Protein AF-A0A8B3CNA7-F1 (afdb_monomer_lite)

Sequence (178 aa):
MKNYLNGLSERTSNQTKLLEYLNKNSSEKVENRIHTIIDECIPTFLYFDQYTRLPGNVSLNDFNQRKDQNALNSNDKIFTSLLNLAGTTIEAISGAKTFEEFNSSLKALSNQISDQIFKYWTQNKHLDVELKFDSAKPEDLPPFNSGYIFRTRINNRRHRADTSFDERSSGFVWFFSF

Radius of gyration: 30.89 Å; chains: 1; bounding box: 69×54×78 Å

Organism: NCBI:txid2202203

pLDDT: mean 78.94, std 9.8, range [51.88, 94.0]

Structure (mmCIF, N/CA/C/O backbone):
data_AF-A0A8B3CNA7-F1
#
_entry.id   AF-A0A8B3CNA7-F1
#
loop_
_atom_site.group_PDB
_atom_site.id
_atom_site.type_symbol
_atom_site.label_atom_id
_atom_site.label_alt_id
_atom_site.label_comp_id
_atom_site.label_asym_id
_atom_site.label_entity_id
_atom_site.label_seq_id
_atom_site.pdbx_PDB_ins_code
_atom_site.Cartn_x
_atom_site.Cartn_y
_atom_site.Cartn_z
_atom_site.occupancy
_atom_site.B_iso_or_equiv
_atom_site.auth_seq_id
_atom_site.auth_comp_id
_atom_site.auth_asym_id
_atom_site.auth_atom_id
_atom_site.pdbx_PDB_model_num
ATOM 1 N N . MET A 1 1 ? 32.024 -30.234 -48.906 1.00 55.69 1 MET A N 1
ATOM 2 C CA . MET A 1 1 ? 33.210 -29.740 -49.651 1.00 55.69 1 MET A CA 1
ATOM 3 C C . MET A 1 1 ? 34.526 -29.989 -48.906 1.00 55.69 1 MET A C 1
ATOM 5 O O . MET A 1 1 ? 35.385 -30.664 -49.453 1.00 55.69 1 MET A O 1
ATOM 9 N N . LYS A 1 2 ? 34.671 -29.550 -47.644 1.00 59.28 2 LYS A N 1
ATOM 10 C CA . LYS A 1 2 ? 35.863 -29.801 -46.802 1.00 59.28 2 LYS A CA 1
ATOM 11 C C . LYS A 1 2 ? 36.198 -31.297 -46.623 1.00 59.28 2 LYS A C 1
ATOM 13 O O . LYS A 1 2 ? 37.331 -31.703 -46.850 1.00 59.28 2 LYS A O 1
ATOM 18 N N . ASN A 1 3 ? 35.188 -32.129 -46.351 1.00 61.66 3 ASN A N 1
ATOM 19 C CA . ASN A 1 3 ? 35.351 -33.588 -46.214 1.00 61.66 3 ASN A CA 1
ATOM 20 C C . ASN A 1 3 ? 35.762 -34.284 -47.526 1.00 61.66 3 ASN A C 1
ATOM 22 O O . ASN A 1 3 ? 36.490 -35.265 -47.496 1.00 61.66 3 ASN A O 1
ATOM 26 N N . TYR A 1 4 ? 35.348 -33.739 -48.674 1.00 67.00 4 TYR A N 1
ATOM 27 C CA . TYR A 1 4 ? 35.707 -34.261 -49.996 1.00 67.00 4 TYR A CA 1
ATOM 28 C C . TYR A 1 4 ? 37.174 -33.954 -50.347 1.00 67.00 4 TYR A C 1
ATOM 30 O O . TYR A 1 4 ? 37.888 -34.821 -50.832 1.00 67.00 4 TYR A O 1
ATOM 38 N N . LEU A 1 5 ? 37.658 -32.749 -50.021 1.00 64.00 5 LEU A N 1
ATOM 39 C CA . LEU A 1 5 ? 39.062 -32.356 -50.220 1.00 64.00 5 LEU A CA 1
ATOM 40 C C . LEU A 1 5 ? 40.032 -33.088 -49.272 1.00 64.00 5 LEU A C 1
ATOM 42 O O . LEU A 1 5 ? 41.187 -33.327 -49.627 1.00 64.00 5 LEU A O 1
ATOM 46 N N . ASN A 1 6 ? 39.572 -33.469 -48.078 1.00 68.44 6 ASN A N 1
ATOM 47 C CA . ASN A 1 6 ? 40.366 -34.257 -47.134 1.00 68.44 6 ASN A CA 1
ATOM 48 C C . ASN A 1 6 ? 40.525 -35.726 -47.563 1.00 68.44 6 ASN A C 1
ATOM 50 O O . ASN A 1 6 ? 41.540 -36.322 -47.220 1.00 68.44 6 ASN A O 1
ATOM 54 N N . GLY A 1 7 ? 39.592 -36.281 -48.343 1.00 71.56 7 GLY A N 1
ATOM 55 C CA . GLY A 1 7 ? 39.612 -37.679 -48.795 1.00 71.56 7 GLY A CA 1
ATOM 56 C C . GLY A 1 7 ? 40.428 -37.972 -50.062 1.00 71.56 7 GLY A C 1
ATOM 57 O O . GLY A 1 7 ? 40.459 -39.118 -50.494 1.00 71.56 7 GLY A O 1
ATOM 58 N N . LEU A 1 8 ? 41.068 -36.971 -50.676 1.00 74.25 8 LEU A N 1
ATOM 59 C CA . LEU A 1 8 ? 41.903 -37.159 -51.870 1.00 74.25 8 LEU A CA 1
ATOM 60 C C . LEU A 1 8 ? 43.333 -37.579 -51.495 1.00 74.25 8 LEU A C 1
ATOM 62 O O . LEU A 1 8 ? 43.960 -36.939 -50.647 1.00 74.25 8 LEU A O 1
ATOM 66 N N . SER A 1 9 ? 43.845 -38.622 -52.159 1.00 64.06 9 SER A N 1
ATOM 67 C CA . SER A 1 9 ? 45.177 -39.214 -51.939 1.00 64.06 9 SER A CA 1
ATOM 68 C C . SER A 1 9 ? 46.323 -38.274 -52.327 1.00 64.06 9 SER A C 1
ATOM 70 O O . SER A 1 9 ? 47.343 -38.235 -51.648 1.00 64.06 9 SER A O 1
ATOM 72 N N . GLU A 1 10 ? 46.134 -37.473 -53.378 1.00 65.81 10 GLU A N 1
ATOM 73 C CA . GLU A 1 10 ? 47.052 -36.411 -53.797 1.00 65.81 10 GLU A CA 1
ATOM 74 C C . GLU A 1 10 ? 46.268 -35.122 -54.054 1.00 65.81 10 GLU A C 1
ATOM 76 O O . GLU A 1 10 ? 45.179 -35.137 -54.634 1.00 65.81 10 GLU A O 1
ATOM 81 N N . ARG A 1 11 ? 46.809 -33.991 -53.588 1.00 73.94 11 ARG A N 1
ATOM 82 C CA . ARG A 1 11 ? 46.167 -32.674 -53.684 1.00 73.94 11 ARG A CA 1
ATOM 83 C C . ARG A 1 11 ? 46.996 -31.764 -54.575 1.00 73.94 11 ARG A C 1
ATOM 85 O O . ARG A 1 11 ? 48.195 -31.602 -54.370 1.00 73.94 11 ARG A O 1
ATOM 92 N N . THR A 1 12 ? 46.343 -31.126 -55.538 1.00 81.81 12 THR A N 1
ATOM 93 C CA . THR A 1 12 ? 46.981 -30.086 -56.354 1.00 81.81 12 THR A CA 1
ATOM 94 C C . THR A 1 12 ? 47.254 -28.830 -55.520 1.00 81.81 12 THR A C 1
ATOM 96 O O . THR A 1 12 ? 46.554 -28.554 -54.544 1.00 81.81 12 THR A O 1
ATOM 99 N N . SER A 1 13 ? 48.222 -28.007 -55.940 1.00 77.62 13 SER A N 1
ATOM 100 C CA . SER A 1 13 ? 48.569 -26.748 -55.251 1.00 77.62 13 SER A CA 1
ATOM 101 C C . SER A 1 13 ? 47.350 -25.840 -55.005 1.00 77.62 13 SER A C 1
ATOM 103 O O . SER A 1 13 ? 47.207 -25.260 -53.929 1.00 77.62 13 SER A O 1
ATOM 105 N N . ASN A 1 14 ? 46.418 -25.770 -55.961 1.00 78.44 14 ASN A N 1
ATOM 106 C CA . ASN A 1 14 ? 45.198 -24.968 -55.832 1.00 78.44 14 ASN A CA 1
ATOM 107 C C . ASN A 1 14 ? 44.192 -25.567 -54.834 1.00 78.44 14 ASN A C 1
ATOM 109 O O . ASN A 1 14 ? 43.530 -24.821 -54.116 1.00 78.44 14 ASN A O 1
ATOM 113 N N . GLN A 1 15 ? 44.098 -26.898 -54.744 1.00 76.88 15 GLN A N 1
ATOM 114 C CA . GLN A 1 15 ? 43.247 -27.577 -53.759 1.00 76.88 15 GLN A CA 1
ATOM 115 C C . GLN A 1 15 ? 43.800 -27.431 -52.337 1.00 76.88 15 GLN A C 1
ATOM 117 O O . GLN A 1 15 ? 43.015 -27.246 -51.409 1.00 76.88 15 GLN A O 1
ATOM 122 N N . THR A 1 16 ? 45.125 -27.435 -52.164 1.00 76.56 16 THR A N 1
ATOM 123 C CA . THR A 1 16 ? 45.768 -27.151 -50.871 1.00 76.56 16 THR A CA 1
ATOM 124 C C . THR A 1 16 ? 45.504 -25.712 -50.429 1.00 76.56 16 THR A C 1
ATOM 126 O O . THR A 1 16 ? 45.039 -25.505 -49.312 1.00 76.56 16 THR A O 1
ATOM 129 N N . LYS A 1 17 ? 45.667 -24.726 -51.326 1.00 80.19 17 LYS A N 1
ATOM 130 C CA . LYS A 1 17 ? 45.342 -23.312 -51.043 1.00 80.19 17 LYS A CA 1
ATOM 131 C C . LYS A 1 17 ? 43.870 -23.107 -50.681 1.00 80.19 17 LYS A C 1
ATOM 133 O O . LYS A 1 17 ? 43.553 -22.354 -49.762 1.00 80.19 17 LYS A O 1
ATOM 138 N N . LEU A 1 18 ? 42.958 -23.781 -51.383 1.00 75.00 18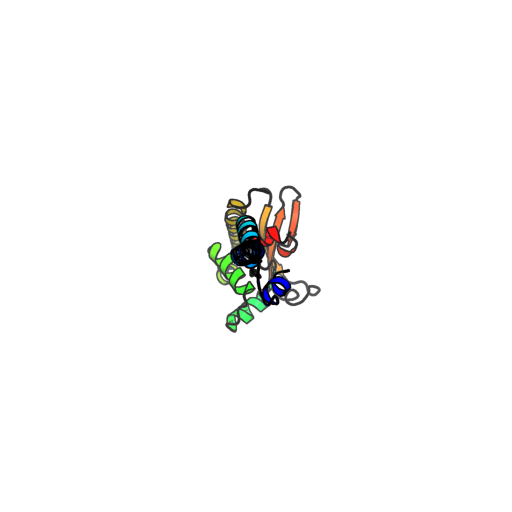 LEU A N 1
ATOM 139 C CA . LEU A 1 18 ? 41.528 -23.713 -51.086 1.00 75.00 18 LEU A CA 1
ATOM 140 C C . LEU A 1 18 ? 41.199 -24.367 -49.736 1.00 75.00 18 LEU A C 1
ATOM 142 O O . LEU A 1 18 ? 40.412 -23.818 -48.969 1.00 75.00 18 LEU A O 1
ATOM 146 N N . LEU A 1 19 ? 41.810 -25.510 -49.416 1.00 75.62 19 LEU A N 1
ATOM 147 C CA . LEU A 1 19 ? 41.631 -26.176 -48.127 1.00 75.62 19 LEU A CA 1
ATOM 148 C C . LEU A 1 19 ? 42.189 -25.331 -46.973 1.00 75.62 19 LEU A C 1
ATOM 150 O O . LEU A 1 19 ? 41.524 -25.201 -45.949 1.00 75.62 19 LEU A O 1
ATOM 154 N N . GLU A 1 20 ? 43.352 -24.704 -47.145 1.00 76.44 20 GLU A N 1
ATOM 155 C CA . GLU A 1 20 ? 43.910 -23.733 -46.196 1.00 76.44 20 GLU A CA 1
ATOM 156 C C . GLU A 1 20 ? 42.977 -22.536 -45.998 1.00 76.44 20 GLU A C 1
ATOM 158 O O . GLU A 1 20 ? 42.713 -22.144 -44.863 1.00 76.44 20 GLU A O 1
ATOM 163 N N . TYR A 1 21 ? 42.407 -21.994 -47.076 1.00 71.56 21 TYR A N 1
ATOM 164 C CA . TYR A 1 21 ? 41.438 -20.902 -46.997 1.00 71.56 21 TYR A CA 1
ATOM 165 C C . TYR A 1 21 ? 40.153 -21.313 -46.258 1.00 71.56 21 TYR A C 1
ATOM 167 O O . TYR A 1 21 ? 39.658 -20.562 -45.419 1.00 71.56 21 TYR A O 1
ATOM 175 N N . LEU A 1 22 ? 39.630 -22.514 -46.519 1.00 69.94 22 LEU A N 1
ATOM 176 C CA . LEU A 1 22 ? 38.440 -23.056 -45.851 1.00 69.94 22 LEU A CA 1
ATOM 177 C C . LEU A 1 22 ? 38.708 -23.467 -44.394 1.00 69.94 22 LEU A C 1
ATOM 179 O O . LEU A 1 22 ? 37.803 -23.407 -43.566 1.00 69.94 22 LEU A O 1
ATOM 183 N N . ASN A 1 23 ? 39.935 -23.872 -44.059 1.00 70.88 23 ASN A N 1
ATOM 184 C CA . ASN A 1 23 ? 40.375 -24.108 -42.681 1.00 70.88 23 ASN A CA 1
ATOM 185 C C . ASN A 1 23 ? 40.549 -22.797 -41.917 1.00 70.88 23 ASN A C 1
ATOM 187 O O . ASN A 1 23 ? 40.155 -22.702 -40.763 1.00 70.88 23 ASN A O 1
ATOM 191 N N . LYS A 1 24 ? 41.084 -21.766 -42.573 1.00 69.88 24 LYS A N 1
ATOM 192 C CA . LYS A 1 24 ? 41.246 -20.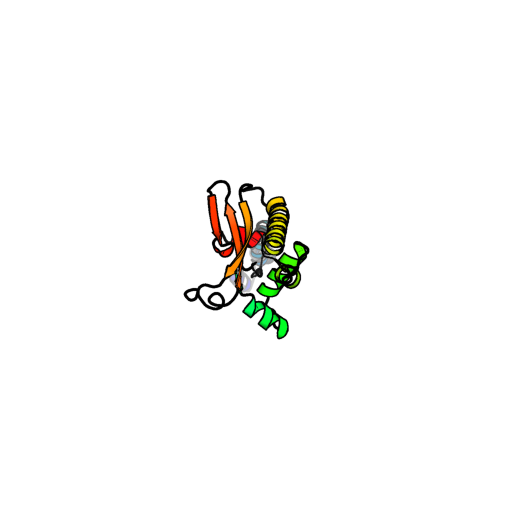432 -41.993 1.00 69.88 24 LYS A CA 1
ATOM 193 C C . LYS A 1 24 ? 39.908 -19.718 -41.785 1.00 69.88 24 LYS A C 1
ATOM 195 O O . LYS A 1 24 ? 39.841 -18.810 -40.959 1.00 69.88 24 LYS A O 1
ATOM 200 N N . ASN A 1 25 ? 38.865 -20.090 -42.528 1.00 62.97 25 ASN A N 1
ATOM 201 C CA . ASN A 1 25 ? 37.548 -19.443 -42.518 1.00 62.97 25 ASN A CA 1
ATOM 202 C C . ASN A 1 25 ? 36.392 -20.405 -42.192 1.00 62.97 25 ASN A C 1
ATOM 204 O O . ASN A 1 25 ? 35.271 -20.190 -42.647 1.00 62.97 25 ASN A O 1
ATOM 208 N N . SER A 1 26 ? 36.650 -21.475 -41.435 1.00 62.62 26 SER A N 1
ATOM 209 C CA . SER A 1 26 ? 35.614 -22.433 -41.034 1.00 62.62 26 SER A CA 1
ATOM 210 C C . SER A 1 26 ? 34.480 -21.786 -40.227 1.00 62.62 26 SER A C 1
ATOM 212 O O . SER A 1 26 ? 34.683 -20.750 -39.594 1.00 62.62 26 SER A O 1
ATOM 214 N N . SER A 1 27 ? 33.303 -22.431 -40.252 1.00 58.41 27 SER A N 1
ATOM 215 C CA . SER A 1 27 ? 32.018 -22.014 -39.651 1.00 58.41 27 SER A CA 1
ATOM 216 C C . SER A 1 27 ? 32.089 -21.343 -38.278 1.00 58.41 27 SER A C 1
ATOM 218 O O . SER A 1 27 ? 31.291 -20.443 -38.037 1.00 58.41 27 SER A O 1
ATOM 220 N N . GLU A 1 28 ? 33.063 -21.689 -37.430 1.00 57.66 28 GLU A N 1
ATOM 221 C CA . GLU A 1 28 ? 33.317 -20.994 -36.158 1.00 57.66 28 GLU A CA 1
ATOM 222 C C . GLU A 1 28 ? 33.421 -19.473 -36.323 1.00 57.66 28 GLU A C 1
ATOM 224 O O . GLU A 1 28 ? 32.952 -18.729 -35.472 1.00 57.66 28 GLU A O 1
ATOM 229 N N . LYS A 1 29 ? 33.980 -18.966 -37.433 1.00 63.94 29 LYS A N 1
ATOM 230 C CA . LYS A 1 29 ? 34.042 -17.516 -37.674 1.00 63.94 29 LYS A CA 1
ATOM 231 C C . LYS A 1 29 ? 32.695 -16.899 -38.020 1.00 63.94 29 LYS A C 1
ATOM 233 O O . LYS A 1 29 ? 32.496 -15.730 -37.713 1.00 63.94 29 LYS A O 1
ATOM 238 N N . VAL A 1 30 ? 31.806 -17.634 -38.684 1.00 66.00 30 VAL A N 1
ATOM 239 C CA . VAL A 1 30 ? 30.487 -17.114 -39.071 1.00 66.00 30 VAL A CA 1
ATOM 240 C C . VAL A 1 30 ? 29.580 -17.078 -37.851 1.00 66.00 30 VAL A C 1
ATOM 242 O O . VAL A 1 30 ? 29.003 -16.034 -37.574 1.00 66.00 30 VAL A O 1
ATOM 245 N N . GLU A 1 31 ? 29.528 -18.168 -37.086 1.00 66.62 31 GLU A N 1
ATOM 246 C CA . GLU A 1 31 ? 28.765 -18.232 -35.836 1.00 66.62 31 GLU A CA 1
ATOM 247 C C . GLU A 1 31 ? 29.266 -17.190 -34.832 1.00 66.62 31 GLU A C 1
ATOM 249 O O . GLU A 1 31 ? 28.471 -16.393 -34.341 1.00 66.62 31 GLU A O 1
ATOM 254 N N . ASN A 1 32 ? 30.585 -17.077 -34.631 1.00 70.50 32 ASN A N 1
ATOM 255 C CA . ASN A 1 32 ? 31.146 -16.049 -33.752 1.00 70.50 32 ASN A CA 1
ATOM 256 C C . ASN A 1 32 ? 30.853 -14.630 -34.248 1.00 70.50 32 ASN A C 1
ATOM 258 O O . ASN A 1 32 ? 30.579 -13.746 -33.443 1.00 70.50 32 ASN A O 1
ATOM 262 N N . ARG A 1 33 ? 30.872 -14.390 -35.567 1.00 72.31 33 ARG A N 1
ATOM 263 C CA . ARG A 1 33 ? 30.561 -13.066 -36.119 1.00 72.31 33 ARG A CA 1
ATOM 264 C C . ARG A 1 33 ? 29.086 -12.712 -35.956 1.00 72.31 33 ARG A C 1
ATOM 266 O O . ARG A 1 33 ? 28.784 -11.552 -35.697 1.00 72.31 33 ARG A O 1
ATOM 273 N N . ILE A 1 34 ? 28.194 -13.692 -36.092 1.00 77.62 34 ILE A N 1
ATOM 274 C CA . ILE A 1 34 ? 26.765 -13.530 -35.814 1.00 77.62 34 ILE A CA 1
ATOM 275 C C . ILE A 1 34 ? 26.565 -13.227 -34.326 1.00 77.62 34 ILE A C 1
ATOM 277 O O . ILE A 1 34 ? 25.875 -12.263 -34.013 1.00 77.62 34 ILE A O 1
ATOM 281 N N . HIS A 1 35 ? 27.227 -13.963 -33.427 1.00 78.12 35 HIS A N 1
ATOM 282 C CA . HIS A 1 35 ? 27.194 -13.689 -31.989 1.00 78.12 35 HIS A CA 1
ATOM 283 C C . HIS A 1 35 ? 27.662 -12.271 -31.651 1.00 78.12 35 HIS A C 1
ATOM 285 O O . HIS A 1 35 ? 26.951 -11.575 -30.945 1.00 78.12 35 HIS A O 1
ATOM 291 N N . THR A 1 36 ? 28.780 -11.791 -32.207 1.00 79.38 36 THR A N 1
ATOM 292 C CA . THR A 1 36 ? 29.258 -10.418 -31.948 1.00 79.38 36 THR A CA 1
ATOM 293 C C . THR A 1 36 ? 28.262 -9.352 -32.409 1.00 79.38 36 THR A C 1
ATOM 295 O O . THR A 1 36 ? 28.024 -8.386 -31.694 1.00 79.38 36 THR A O 1
ATOM 298 N N . ILE A 1 37 ? 27.661 -9.523 -33.592 1.00 82.06 37 ILE A N 1
ATOM 299 C CA . ILE A 1 37 ? 26.682 -8.562 -34.122 1.00 82.06 37 ILE A CA 1
ATOM 300 C C . ILE A 1 37 ? 25.405 -8.571 -33.275 1.00 82.06 37 ILE A C 1
ATOM 302 O O . ILE A 1 37 ? 24.837 -7.515 -33.009 1.00 82.06 37 ILE A O 1
ATOM 306 N N . ILE A 1 38 ? 24.946 -9.755 -32.862 1.00 82.69 38 ILE A N 1
ATOM 307 C CA . ILE A 1 38 ? 23.749 -9.896 -32.035 1.00 82.69 38 ILE A CA 1
ATOM 308 C C . ILE A 1 38 ? 24.001 -9.347 -30.628 1.00 82.69 38 ILE A C 1
ATOM 310 O O . ILE A 1 38 ? 23.167 -8.586 -30.155 1.00 82.69 38 ILE A O 1
ATOM 314 N N . ASP A 1 39 ? 25.136 -9.646 -29.993 1.00 82.31 39 ASP A N 1
ATOM 315 C CA . ASP A 1 39 ? 25.477 -9.159 -28.647 1.00 82.31 39 ASP A CA 1
ATOM 316 C C . ASP A 1 39 ? 25.501 -7.626 -28.574 1.00 82.31 39 ASP A C 1
ATOM 318 O O . ASP A 1 39 ? 24.985 -7.053 -27.618 1.00 82.31 39 ASP A O 1
ATOM 322 N N . GLU A 1 40 ? 26.019 -6.945 -29.602 1.00 81.38 40 GLU A N 1
ATOM 323 C CA . GLU A 1 40 ? 25.977 -5.475 -29.686 1.00 81.38 40 GLU A CA 1
ATOM 324 C C . GLU A 1 40 ? 24.555 -4.920 -29.886 1.00 81.38 40 GLU A C 1
ATOM 326 O O . GLU A 1 40 ? 24.288 -3.758 -29.574 1.00 81.38 40 GLU A O 1
ATOM 331 N N . CYS A 1 41 ? 23.637 -5.736 -30.408 1.00 82.56 41 CYS A N 1
ATOM 332 C CA . CYS A 1 41 ? 22.260 -5.352 -30.713 1.00 82.56 41 CYS A CA 1
ATOM 333 C C . CYS A 1 41 ? 21.242 -5.830 -29.667 1.00 82.56 41 CYS A C 1
ATOM 335 O O . CYS A 1 41 ? 20.067 -5.465 -29.765 1.00 82.56 41 CYS A O 1
ATOM 337 N N . ILE A 1 42 ? 21.648 -6.646 -28.687 1.00 84.00 42 ILE A N 1
ATOM 338 C CA . ILE A 1 42 ? 20.754 -7.105 -27.625 1.00 84.00 42 ILE A CA 1
ATOM 339 C C . ILE A 1 42 ? 20.536 -5.942 -26.649 1.00 84.00 42 ILE A C 1
ATOM 341 O O . ILE A 1 42 ? 21.484 -5.472 -26.017 1.00 84.00 42 ILE A O 1
ATOM 345 N N . PRO A 1 43 ? 19.291 -5.468 -26.477 1.00 82.31 43 PRO A N 1
ATOM 346 C CA . PRO A 1 43 ? 19.006 -4.466 -25.469 1.00 82.31 43 PRO A CA 1
ATOM 347 C C . PRO A 1 43 ? 19.176 -5.075 -24.077 1.00 82.31 43 PRO A C 1
ATOM 349 O O . PRO A 1 43 ? 18.710 -6.182 -23.807 1.00 82.31 43 PRO A O 1
ATOM 352 N N . THR A 1 44 ? 19.776 -4.321 -23.162 1.00 78.62 44 THR A N 1
ATOM 353 C CA . THR A 1 44 ? 19.796 -4.693 -21.749 1.00 78.62 44 THR A CA 1
ATOM 354 C C . THR A 1 44 ? 18.377 -4.630 -21.197 1.00 78.62 44 THR A C 1
ATOM 356 O O . THR A 1 44 ? 17.767 -3.562 -21.133 1.00 78.62 44 THR A O 1
ATOM 359 N N . PHE A 1 45 ? 17.842 -5.773 -20.785 1.00 73.00 45 PHE A N 1
ATOM 360 C CA . PHE A 1 45 ? 16.568 -5.853 -20.081 1.00 73.00 45 PHE A CA 1
ATOM 361 C C . PHE A 1 45 ? 16.811 -5.840 -18.575 1.00 73.00 45 PHE A C 1
ATOM 363 O O . PHE A 1 45 ? 17.656 -6.562 -18.050 1.00 73.00 45 PHE A O 1
ATOM 370 N N . LEU A 1 46 ? 16.036 -5.020 -17.872 1.00 58.97 46 LEU A N 1
ATOM 371 C CA . LEU A 1 46 ? 15.959 -5.074 -16.422 1.00 58.97 46 LEU A CA 1
ATOM 372 C C . LEU A 1 46 ? 14.921 -6.145 -16.075 1.00 58.97 46 LEU A C 1
ATOM 374 O O . LEU A 1 46 ? 13.729 -5.957 -16.322 1.00 58.97 46 LEU A O 1
ATOM 378 N N . TYR A 1 47 ? 15.384 -7.301 -15.593 1.00 62.44 47 TYR A N 1
ATOM 379 C CA . TYR A 1 47 ? 14.495 -8.339 -15.085 1.00 62.44 47 TYR A CA 1
ATOM 380 C C . TYR A 1 47 ? 14.099 -7.989 -13.664 1.00 62.44 47 TYR A C 1
ATOM 382 O O . TYR A 1 47 ? 14.931 -7.779 -12.784 1.00 62.44 47 TYR A O 1
ATOM 390 N N . PHE A 1 48 ? 12.800 -7.958 -13.475 1.00 52.44 48 PHE A N 1
ATOM 391 C CA . PHE A 1 48 ? 12.163 -7.709 -12.217 1.00 52.44 48 PHE A CA 1
ATOM 392 C C . PHE A 1 48 ? 11.402 -9.011 -11.884 1.00 52.44 48 PHE A C 1
ATOM 394 O O . PHE A 1 48 ? 10.475 -9.368 -12.612 1.00 52.44 48 PHE A O 1
ATOM 401 N N . ASP A 1 49 ? 11.826 -9.746 -10.844 1.00 57.97 49 ASP A N 1
ATOM 402 C CA . ASP A 1 49 ? 11.155 -10.975 -10.369 1.00 57.97 49 ASP A CA 1
ATOM 403 C C . ASP A 1 49 ? 9.728 -10.674 -9.860 1.00 57.97 49 ASP A C 1
ATOM 405 O O . ASP A 1 49 ? 9.255 -9.551 -10.002 1.00 57.97 49 ASP A O 1
ATOM 409 N N . GLN A 1 50 ? 8.994 -11.626 -9.276 1.00 51.88 50 GLN A N 1
ATOM 410 C CA . GLN A 1 50 ? 7.751 -11.325 -8.558 1.00 51.88 50 GLN A CA 1
ATOM 411 C C . GLN A 1 50 ? 8.029 -10.321 -7.428 1.00 51.88 50 GLN A C 1
ATOM 413 O O . GLN A 1 50 ? 8.269 -10.697 -6.282 1.00 51.88 50 GLN A O 1
ATOM 418 N N . TYR A 1 51 ? 7.976 -9.024 -7.755 1.00 54.78 51 TYR A N 1
ATOM 419 C CA . TYR A 1 51 ? 7.952 -7.949 -6.780 1.00 54.78 51 TYR A CA 1
ATOM 420 C C . TYR A 1 51 ? 6.828 -8.301 -5.849 1.00 54.78 51 TYR A C 1
ATOM 422 O O . TYR A 1 51 ? 5.687 -8.521 -6.273 1.00 54.78 51 TYR A O 1
ATOM 430 N N . THR A 1 52 ? 7.184 -8.413 -4.580 1.00 57.09 52 THR A N 1
ATOM 431 C CA . THR A 1 52 ? 6.175 -8.453 -3.549 1.00 57.09 52 THR A CA 1
ATOM 432 C C . THR A 1 52 ? 5.387 -7.159 -3.753 1.00 57.09 52 THR A C 1
ATOM 434 O O . THR A 1 52 ? 5.951 -6.065 -3.760 1.00 57.09 52 THR A O 1
ATOM 437 N N . ARG A 1 53 ? 4.120 -7.290 -4.142 1.00 69.00 53 ARG A N 1
ATOM 438 C CA . ARG A 1 53 ? 3.292 -6.135 -4.478 1.00 69.00 53 ARG A CA 1
ATOM 439 C C . ARG A 1 53 ? 2.759 -5.571 -3.182 1.00 69.00 53 ARG A C 1
ATOM 441 O O . ARG A 1 53 ? 2.418 -6.344 -2.287 1.00 69.00 53 ARG A O 1
ATOM 448 N N . LEU A 1 54 ? 2.653 -4.249 -3.093 1.00 74.88 54 LEU A N 1
ATOM 449 C CA . LEU A 1 54 ? 1.895 -3.648 -2.005 1.00 74.88 54 LEU A CA 1
ATOM 450 C C . LEU A 1 54 ? 0.458 -4.198 -2.072 1.00 74.88 54 LEU A C 1
ATOM 452 O O . LEU A 1 54 ? -0.207 -3.965 -3.084 1.00 74.88 54 LEU A O 1
ATOM 456 N N . PRO A 1 55 ? -0.016 -4.944 -1.056 1.00 77.62 55 PRO A N 1
ATOM 457 C CA . PRO A 1 55 ? -1.374 -5.464 -1.077 1.00 77.62 55 PRO A CA 1
ATOM 458 C C . PRO A 1 55 ? -2.368 -4.304 -0.999 1.00 77.62 55 PRO A C 1
ATOM 460 O O . PRO A 1 55 ? -2.296 -3.484 -0.083 1.00 77.62 55 PRO A O 1
ATOM 463 N N . GLY A 1 56 ? -3.328 -4.244 -1.922 1.00 83.50 56 GLY A N 1
ATOM 464 C CA . GLY A 1 56 ? -4.398 -3.251 -1.862 1.00 83.50 56 GLY A CA 1
ATOM 465 C C . GLY A 1 56 ? -5.354 -3.459 -0.687 1.00 83.50 56 GLY A C 1
ATOM 466 O O . GLY A 1 56 ? -6.022 -2.513 -0.273 1.00 83.50 56 GLY A O 1
ATOM 467 N N . ASN A 1 57 ? -5.410 -4.665 -0.113 1.00 89.81 57 ASN A N 1
ATOM 468 C CA . ASN A 1 57 ? -6.198 -4.967 1.081 1.00 89.81 57 ASN A CA 1
ATOM 469 C C . ASN A 1 57 ? -5.414 -5.860 2.054 1.00 89.81 57 ASN A C 1
ATOM 471 O O . ASN A 1 57 ? -4.822 -6.861 1.649 1.00 89.81 57 ASN A O 1
ATOM 475 N N . VAL A 1 58 ? -5.468 -5.541 3.348 1.00 89.56 58 VAL A N 1
ATOM 476 C CA . VAL A 1 58 ? -4.849 -6.321 4.428 1.00 89.56 58 VAL A CA 1
ATOM 477 C C . VAL A 1 58 ? -5.881 -6.561 5.527 1.00 89.56 58 VAL A C 1
ATOM 479 O O . VAL A 1 58 ? -6.414 -5.616 6.106 1.00 89.56 58 VAL A O 1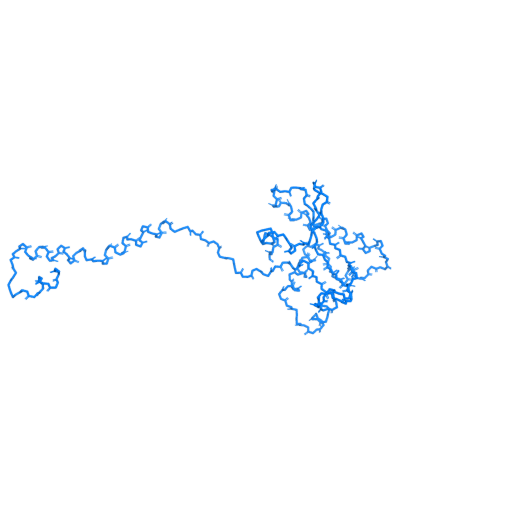
ATOM 482 N N . SER A 1 59 ? -6.170 -7.831 5.824 1.00 90.38 59 SER A N 1
ATOM 483 C CA . SER A 1 59 ? -6.960 -8.201 7.005 1.00 90.38 59 SER A CA 1
ATOM 484 C C . SER A 1 59 ? -6.087 -8.062 8.249 1.00 90.38 59 SER A C 1
ATOM 486 O O . SER A 1 59 ? -5.031 -8.692 8.343 1.00 90.38 59 SER A O 1
ATOM 488 N N . LEU A 1 60 ? -6.508 -7.226 9.200 1.00 87.38 60 LEU A N 1
ATOM 489 C CA . LEU A 1 60 ? -5.713 -6.981 10.402 1.00 87.38 60 LEU A CA 1
ATOM 490 C C . LEU A 1 60 ? -5.712 -8.145 11.379 1.00 87.38 60 LEU A C 1
ATOM 492 O O . LEU A 1 60 ? -4.704 -8.368 12.040 1.00 87.38 60 LEU A O 1
ATOM 496 N N . ASN A 1 61 ? -6.810 -8.891 11.465 1.00 87.06 61 ASN A N 1
ATOM 497 C CA . ASN A 1 61 ? -6.875 -10.066 12.331 1.00 87.06 61 ASN A CA 1
ATOM 498 C C . ASN A 1 61 ? -5.832 -11.097 11.896 1.00 87.06 61 ASN A C 1
ATOM 500 O O . ASN A 1 61 ? -5.027 -11.558 12.698 1.00 87.06 61 ASN A O 1
ATOM 504 N N . ASP A 1 62 ? -5.806 -11.370 10.598 1.00 89.06 62 ASP A N 1
ATOM 505 C CA . ASP A 1 62 ? -4.848 -12.248 9.943 1.00 89.06 62 ASP A CA 1
ATOM 506 C C . ASP A 1 62 ? -3.408 -11.755 10.076 1.00 89.06 62 ASP A C 1
ATOM 508 O O . ASP A 1 62 ? -2.502 -12.536 10.369 1.00 89.06 62 ASP A O 1
ATOM 512 N N . PHE A 1 63 ? -3.189 -10.456 9.852 1.00 89.12 63 PHE A N 1
ATOM 513 C CA . PHE A 1 63 ? -1.878 -9.840 10.010 1.00 89.12 63 PHE A CA 1
ATOM 514 C C . PHE A 1 63 ? -1.376 -9.990 11.451 1.00 89.12 63 PHE A C 1
ATOM 516 O O . PHE A 1 63 ? -0.253 -10.445 11.655 1.00 89.12 63 PHE A O 1
ATOM 523 N N . ASN A 1 64 ? -2.207 -9.665 12.446 1.00 87.50 64 ASN A N 1
ATOM 524 C CA . ASN A 1 64 ? -1.856 -9.777 13.861 1.00 87.50 64 ASN A CA 1
ATOM 525 C C . ASN A 1 64 ? -1.609 -11.235 14.256 1.00 87.50 64 ASN A C 1
ATOM 527 O O . ASN A 1 64 ? -0.604 -11.529 14.891 1.00 87.50 64 ASN A O 1
ATOM 531 N N . GLN A 1 65 ? -2.441 -12.169 13.790 1.00 89.44 65 GLN A N 1
ATOM 532 C CA . GLN A 1 65 ? -2.229 -13.595 14.029 1.00 89.44 65 GLN A CA 1
ATOM 533 C C . GLN A 1 65 ? -0.882 -14.072 13.466 1.00 89.44 65 GLN A C 1
ATOM 535 O O . GLN A 1 65 ? -0.137 -14.774 14.151 1.00 89.44 65 GLN A O 1
ATOM 540 N N . ARG A 1 66 ? -0.535 -13.680 12.232 1.00 90.44 66 ARG A N 1
ATOM 541 C CA . ARG A 1 66 ? 0.767 -14.014 11.629 1.00 90.44 66 ARG A CA 1
ATOM 542 C C . ARG A 1 66 ? 1.923 -13.317 12.334 1.00 90.44 66 ARG A C 1
ATOM 544 O O . ARG A 1 66 ? 2.989 -13.915 12.473 1.00 90.44 66 ARG A O 1
ATOM 551 N N . LYS A 1 67 ? 1.721 -12.084 12.799 1.00 87.56 67 LYS A N 1
ATOM 552 C CA . LYS A 1 67 ? 2.696 -11.335 13.592 1.00 87.56 67 LYS A CA 1
ATOM 553 C C . LYS A 1 67 ? 3.001 -12.053 14.906 1.00 87.56 67 LYS A C 1
ATOM 555 O O . LYS A 1 67 ? 4.170 -12.305 15.183 1.00 87.56 67 LYS A O 1
ATOM 560 N N . ASP A 1 68 ? 1.974 -12.452 15.650 1.00 89.00 68 ASP A N 1
ATOM 561 C CA . ASP A 1 68 ? 2.106 -13.147 16.936 1.00 89.00 68 ASP A CA 1
ATOM 562 C C . ASP A 1 68 ? 2.786 -14.516 16.782 1.00 89.00 68 ASP A C 1
ATOM 564 O O . ASP A 1 68 ? 3.545 -14.954 17.646 1.00 89.00 68 ASP A O 1
ATOM 568 N N . GLN A 1 69 ? 2.568 -15.179 15.644 1.00 91.94 69 GLN A N 1
ATOM 569 C CA . GLN A 1 69 ? 3.200 -16.454 15.295 1.00 91.94 69 GLN A CA 1
ATOM 570 C C . GLN A 1 69 ? 4.607 -16.306 14.687 1.00 91.94 69 GLN A C 1
ATOM 572 O O . GLN A 1 69 ? 5.219 -17.313 14.333 1.00 91.94 69 GLN A O 1
ATOM 577 N N . ASN A 1 70 ? 5.132 -15.083 14.543 1.00 88.00 70 ASN A N 1
ATOM 578 C CA . ASN A 1 70 ? 6.378 -14.788 13.821 1.00 88.00 70 ASN A CA 1
ATOM 579 C C . ASN A 1 70 ? 6.416 -15.363 12.386 1.00 88.00 70 ASN A C 1
ATOM 581 O O . ASN A 1 70 ? 7.472 -15.725 11.869 1.00 88.00 70 ASN A O 1
ATOM 585 N N . ALA A 1 71 ? 5.259 -15.418 11.725 1.00 91.75 71 ALA A N 1
ATOM 586 C CA . ALA A 1 71 ? 5.047 -16.019 10.409 1.00 91.75 71 ALA A CA 1
ATOM 587 C C . ALA A 1 71 ? 4.609 -14.979 9.356 1.00 91.75 71 ALA A C 1
ATOM 589 O O . ALA A 1 71 ? 3.766 -15.259 8.501 1.00 91.75 71 ALA A O 1
ATOM 590 N N . LEU A 1 72 ? 5.165 -13.761 9.422 1.00 87.62 72 LEU A N 1
ATOM 591 C CA . LEU A 1 72 ? 4.867 -12.690 8.466 1.00 87.62 72 LEU A CA 1
ATOM 592 C C . LEU A 1 72 ? 5.281 -13.095 7.049 1.00 87.62 72 LEU A C 1
ATOM 594 O O . LEU A 1 72 ? 6.456 -13.381 6.780 1.00 87.62 72 LEU A O 1
ATOM 598 N N . ASN A 1 73 ? 4.314 -13.073 6.135 1.00 86.31 73 ASN A N 1
ATOM 599 C CA . ASN A 1 73 ? 4.568 -13.329 4.725 1.00 86.31 73 ASN A CA 1
ATOM 600 C C . ASN A 1 73 ? 5.204 -12.094 4.056 1.00 86.31 73 ASN A C 1
ATOM 602 O O . ASN A 1 73 ? 5.364 -11.034 4.667 1.00 86.31 73 ASN A O 1
ATOM 606 N N . SER A 1 74 ? 5.593 -12.222 2.788 1.00 83.44 74 SER A N 1
ATOM 607 C CA . SER A 1 74 ? 6.222 -11.118 2.058 1.00 83.44 74 SER A CA 1
ATOM 608 C C . SER A 1 74 ? 5.320 -9.873 1.988 1.00 83.44 74 SER A C 1
ATOM 610 O O . SER A 1 74 ? 5.797 -8.764 2.226 1.00 83.44 74 SER A O 1
ATOM 612 N N . ASN A 1 75 ? 4.014 -10.038 1.753 1.00 82.75 75 ASN A N 1
ATOM 613 C CA . ASN A 1 75 ? 3.062 -8.923 1.673 1.00 82.75 75 ASN A CA 1
ATOM 614 C C . ASN A 1 75 ? 2.921 -8.192 3.018 1.00 82.75 75 ASN A C 1
ATOM 616 O O . ASN A 1 75 ? 2.873 -6.964 3.044 1.00 82.75 75 ASN A O 1
ATOM 620 N N . ASP A 1 76 ? 2.913 -8.925 4.135 1.00 86.81 76 ASP A N 1
ATOM 621 C CA . ASP A 1 76 ? 2.854 -8.351 5.482 1.00 86.81 76 ASP A CA 1
ATOM 622 C C . ASP A 1 76 ? 4.111 -7.511 5.784 1.00 86.81 76 ASP A C 1
ATOM 624 O O . ASP A 1 76 ? 4.033 -6.447 6.407 1.00 86.81 76 ASP A O 1
ATOM 628 N N . LYS A 1 77 ? 5.282 -7.963 5.312 1.00 85.50 77 LYS A N 1
ATOM 629 C CA . LYS A 1 77 ? 6.543 -7.217 5.445 1.00 85.50 77 LYS A CA 1
ATOM 630 C C . LYS A 1 77 ? 6.501 -5.914 4.658 1.00 85.50 77 LYS A C 1
ATOM 632 O O . LYS A 1 77 ? 6.870 -4.882 5.205 1.00 85.50 77 LYS A O 1
ATOM 637 N N . ILE A 1 78 ? 6.005 -5.936 3.421 1.00 82.06 78 ILE A N 1
ATOM 638 C CA . ILE A 1 78 ? 5.843 -4.712 2.624 1.00 82.06 78 ILE A CA 1
ATOM 639 C C . ILE A 1 78 ? 4.834 -3.765 3.243 1.00 82.06 78 ILE A C 1
ATOM 641 O O . ILE A 1 78 ? 5.094 -2.567 3.318 1.00 82.06 78 ILE A O 1
ATOM 645 N N . PHE A 1 79 ? 3.711 -4.286 3.727 1.00 84.12 79 PHE A N 1
ATOM 646 C CA . PHE A 1 79 ? 2.737 -3.466 4.428 1.00 84.12 79 PHE A CA 1
ATOM 647 C C . PHE A 1 79 ? 3.368 -2.773 5.644 1.00 84.12 79 PHE A C 1
ATOM 649 O O . PHE A 1 79 ? 3.231 -1.563 5.812 1.00 84.12 79 PHE A O 1
ATOM 656 N N . THR A 1 80 ? 4.159 -3.506 6.431 1.00 85.44 80 THR A N 1
ATOM 657 C CA . THR A 1 80 ? 4.914 -2.939 7.559 1.00 85.44 80 THR A CA 1
ATOM 658 C C . THR A 1 80 ? 5.928 -1.885 7.093 1.00 85.44 80 THR A C 1
ATOM 660 O O . THR A 1 80 ? 6.021 -0.816 7.692 1.00 85.44 80 THR A O 1
ATOM 663 N N . SER A 1 81 ? 6.656 -2.137 6.002 1.00 82.06 81 SER A N 1
ATOM 664 C CA . SER A 1 81 ? 7.596 -1.177 5.407 1.00 82.06 81 SER A CA 1
ATOM 665 C C . SER A 1 81 ? 6.912 0.097 4.911 1.00 82.06 81 SER A C 1
ATOM 667 O O . SER A 1 81 ? 7.465 1.178 5.096 1.00 82.06 81 SER A O 1
ATOM 669 N N . LEU A 1 82 ? 5.712 0.001 4.327 1.00 79.19 82 LEU A N 1
ATOM 670 C CA . LEU A 1 82 ? 4.921 1.163 3.913 1.00 79.19 82 LEU A CA 1
ATOM 671 C C . LEU A 1 82 ? 4.567 2.040 5.119 1.00 79.19 82 LEU A C 1
ATOM 673 O O . LEU A 1 82 ? 4.728 3.259 5.064 1.00 79.19 82 LEU A O 1
ATOM 677 N N . LEU A 1 83 ? 4.109 1.425 6.211 1.00 79.25 83 LEU A N 1
ATOM 678 C CA . LEU A 1 83 ? 3.791 2.151 7.440 1.00 79.25 83 LEU A CA 1
ATOM 679 C C . LEU A 1 83 ? 5.047 2.804 8.037 1.00 79.25 83 LEU A C 1
ATOM 681 O O . LEU A 1 83 ? 5.014 3.987 8.377 1.00 79.25 83 LEU A O 1
ATOM 685 N N . ASN A 1 84 ? 6.176 2.090 8.049 1.00 80.81 84 ASN A N 1
ATOM 686 C CA . ASN A 1 84 ? 7.462 2.617 8.512 1.00 80.81 84 ASN A CA 1
ATOM 687 C C . ASN A 1 84 ? 7.971 3.785 7.655 1.00 80.81 84 ASN A C 1
ATOM 689 O O . ASN A 1 84 ? 8.445 4.779 8.202 1.00 80.81 84 ASN A O 1
ATOM 693 N N . LEU A 1 85 ? 7.857 3.697 6.324 1.00 72.12 85 LEU A N 1
ATOM 694 C CA . LEU A 1 85 ? 8.197 4.788 5.400 1.00 72.12 85 LEU A CA 1
ATOM 695 C C . LEU A 1 85 ? 7.393 6.050 5.722 1.00 72.12 85 LEU A C 1
ATOM 697 O O . LEU A 1 85 ? 7.875 7.176 5.593 1.00 72.12 85 LEU A O 1
ATOM 701 N N . ALA A 1 86 ? 6.160 5.851 6.163 1.00 68.62 86 ALA A N 1
ATOM 702 C CA . ALA A 1 86 ? 5.294 6.925 6.571 1.00 68.62 86 ALA A CA 1
ATOM 703 C C . ALA A 1 86 ? 5.418 7.318 8.058 1.00 68.62 86 ALA A C 1
ATOM 705 O O . ALA A 1 86 ? 4.655 8.151 8.540 1.00 68.62 86 ALA A O 1
ATOM 706 N N . GLY A 1 87 ? 6.386 6.749 8.782 1.00 71.19 87 GLY A N 1
ATOM 707 C CA . GLY A 1 87 ? 6.686 7.092 10.171 1.00 71.19 87 GLY A CA 1
ATOM 708 C C . GLY A 1 87 ? 5.649 6.614 11.188 1.00 71.19 87 GLY A C 1
ATOM 709 O O . GLY A 1 87 ? 5.535 7.214 12.254 1.00 71.19 87 GLY A O 1
ATOM 710 N N . THR A 1 88 ? 4.882 5.566 10.880 1.00 75.56 88 THR A N 1
ATOM 711 C CA . THR A 1 88 ? 3.829 5.042 11.761 1.00 75.56 88 THR A CA 1
ATOM 712 C C . THR A 1 88 ? 3.849 3.517 11.849 1.00 75.56 88 THR A C 1
ATOM 714 O O . THR A 1 88 ? 4.530 2.840 11.082 1.00 75.56 88 THR A O 1
ATOM 717 N N . THR A 1 89 ? 3.089 2.958 12.789 1.00 82.12 89 THR A N 1
ATOM 718 C CA . THR A 1 89 ? 2.868 1.514 12.919 1.00 82.12 89 THR A CA 1
ATOM 719 C C . THR A 1 89 ? 1.379 1.217 13.072 1.00 82.12 89 THR A C 1
ATOM 721 O O . THR A 1 89 ? 0.579 2.107 13.367 1.00 82.12 89 THR A O 1
ATOM 724 N N . ILE A 1 90 ? 0.987 -0.045 12.890 1.00 77.94 90 ILE A N 1
ATOM 725 C CA . ILE A 1 90 ? -0.409 -0.466 13.089 1.00 77.94 90 ILE A CA 1
ATOM 726 C C . ILE A 1 90 ? -0.833 -0.203 14.530 1.00 77.94 90 ILE A C 1
ATOM 728 O O . ILE A 1 90 ? -1.940 0.268 14.751 1.00 77.94 90 ILE A O 1
ATOM 732 N N . GLU A 1 91 ? 0.057 -0.441 15.493 1.00 78.50 91 GLU A N 1
ATOM 733 C CA . GLU A 1 91 ? -0.207 -0.238 16.917 1.00 78.50 91 GLU A CA 1
ATOM 734 C C . GLU A 1 91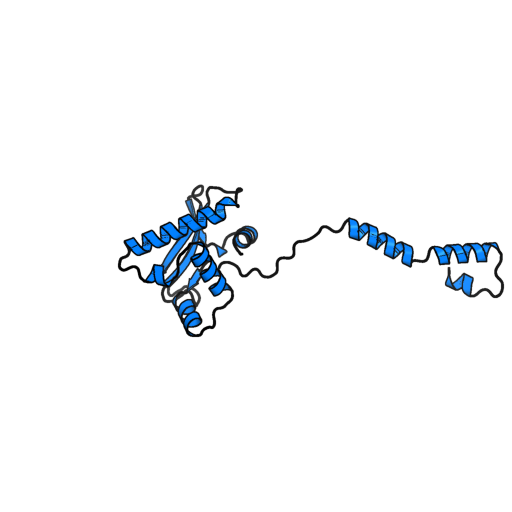 ? -0.419 1.240 17.244 1.00 78.50 91 GLU A C 1
ATOM 736 O O . GLU A 1 91 ? -1.301 1.571 18.035 1.00 78.50 91 GLU A O 1
ATOM 741 N N . ALA A 1 92 ? 0.352 2.131 16.611 1.00 74.50 92 ALA A N 1
ATOM 742 C CA . ALA A 1 92 ? 0.186 3.574 16.756 1.00 74.50 92 ALA A CA 1
ATOM 743 C C . ALA A 1 92 ? -1.172 4.040 16.211 1.00 74.50 92 ALA A C 1
ATOM 745 O O . ALA A 1 92 ? -1.830 4.877 16.825 1.00 74.50 92 ALA A O 1
ATOM 746 N N . ILE A 1 93 ? -1.617 3.456 15.094 1.00 72.81 93 ILE A N 1
ATOM 747 C CA . ILE A 1 93 ? -2.928 3.735 14.502 1.00 72.81 93 ILE A CA 1
ATOM 748 C C . ILE A 1 93 ? -4.043 3.149 15.386 1.00 72.81 93 ILE A C 1
ATOM 750 O O . ILE A 1 93 ? -4.975 3.859 15.744 1.00 72.81 93 ILE A O 1
ATOM 754 N N . SER A 1 94 ? -3.939 1.887 15.812 1.00 71.75 94 SER A N 1
ATOM 755 C CA . SER A 1 94 ? -4.955 1.215 16.637 1.00 71.75 94 SER A CA 1
ATOM 756 C C . SER A 1 94 ? -5.017 1.708 18.086 1.00 71.75 94 SER A C 1
ATOM 758 O O . SER A 1 94 ? -6.010 1.475 18.765 1.00 71.75 94 SER A O 1
ATOM 760 N N . GLY A 1 95 ? -3.958 2.355 18.579 1.00 72.50 95 GLY A N 1
ATOM 761 C CA . GLY A 1 95 ? -3.875 2.905 19.933 1.00 72.50 95 GLY A CA 1
ATOM 762 C C . GLY A 1 95 ? -4.610 4.235 20.123 1.00 72.50 95 GLY A C 1
ATOM 763 O O . GLY A 1 95 ? -4.669 4.737 21.249 1.00 72.50 95 GLY A O 1
ATOM 764 N N . ALA A 1 96 ? -5.162 4.813 19.050 1.00 77.56 96 ALA A N 1
ATOM 765 C CA . ALA A 1 96 ? -5.982 6.017 19.115 1.00 77.56 96 ALA A CA 1
ATOM 766 C C . ALA A 1 96 ? -7.224 5.790 19.994 1.00 77.56 96 ALA A C 1
ATOM 768 O O . ALA A 1 96 ? -7.920 4.782 19.870 1.00 77.56 96 ALA A O 1
ATOM 769 N N . LYS A 1 97 ? -7.515 6.738 20.893 1.00 77.81 97 LYS A N 1
ATOM 770 C CA . LYS A 1 97 ? -8.620 6.601 21.860 1.00 77.81 97 LYS A CA 1
ATOM 771 C C . LYS A 1 97 ? -9.947 7.082 21.294 1.00 77.81 97 LYS A C 1
ATOM 773 O O . LYS A 1 97 ? -11.005 6.700 21.789 1.00 77.81 97 LYS A O 1
ATOM 778 N N . THR A 1 98 ? -9.887 7.942 20.281 1.00 84.50 98 THR A N 1
ATOM 779 C CA . THR A 1 98 ? -11.056 8.517 19.621 1.00 84.50 98 THR A CA 1
ATOM 780 C C . THR A 1 98 ? -10.999 8.295 18.116 1.00 84.50 98 THR A C 1
ATOM 782 O O . THR A 1 98 ? -9.927 8.161 17.523 1.00 84.50 98 THR A O 1
ATOM 785 N N . PHE A 1 99 ? -12.174 8.294 17.488 1.00 81.88 99 PHE A N 1
ATOM 786 C CA . PHE A 1 99 ? -12.289 8.189 16.036 1.00 81.88 99 PHE A CA 1
ATOM 787 C C . PHE A 1 99 ? -11.578 9.339 15.306 1.00 81.88 99 PHE A C 1
ATOM 789 O O . PHE A 1 99 ? -10.947 9.107 14.282 1.00 81.88 99 PHE A O 1
ATOM 796 N N . GLU A 1 100 ? -11.630 10.564 15.834 1.00 85.81 100 GLU A N 1
ATOM 797 C CA . GLU A 1 100 ? -11.016 11.722 15.174 1.00 85.81 100 GLU A CA 1
ATOM 798 C C . GLU A 1 100 ? -9.483 11.665 15.195 1.00 85.81 100 GLU A C 1
ATOM 800 O O . GLU A 1 100 ? -8.845 11.937 14.180 1.00 85.81 100 GLU A O 1
ATOM 805 N N . GLU A 1 101 ? -8.875 11.237 16.306 1.00 82.25 101 GLU A N 1
ATOM 806 C CA . GLU A 1 101 ? -7.423 11.001 16.381 1.00 82.25 101 GLU A CA 1
ATOM 807 C C . GLU A 1 101 ? -6.982 9.916 15.393 1.00 82.25 101 GLU A C 1
ATOM 809 O O . GLU A 1 101 ? -5.986 10.070 14.677 1.00 82.25 101 GLU A O 1
ATOM 814 N N . PHE A 1 102 ? -7.758 8.833 15.325 1.00 82.88 102 PHE A N 1
ATOM 815 C CA . PHE A 1 102 ? -7.540 7.727 14.404 1.00 82.88 102 PHE A CA 1
ATOM 816 C C . PHE A 1 102 ? -7.616 8.187 12.943 1.00 82.88 102 PHE A C 1
ATOM 818 O O . PHE A 1 102 ? -6.686 7.983 12.160 1.00 82.88 102 PHE A O 1
ATOM 825 N N . ASN A 1 103 ? -8.707 8.864 12.585 1.00 84.50 103 ASN A N 1
ATOM 826 C CA . ASN A 1 103 ? -8.966 9.347 11.237 1.00 84.50 103 ASN A CA 1
ATOM 827 C C . ASN A 1 103 ? -7.931 10.397 10.807 1.00 84.50 103 ASN A C 1
ATOM 829 O O . ASN A 1 103 ? -7.400 10.329 9.700 1.00 84.50 103 ASN A O 1
ATOM 833 N N . SER A 1 104 ? -7.576 11.325 11.698 1.00 84.38 104 SER A N 1
ATOM 834 C CA . SER A 1 104 ? -6.518 12.307 11.448 1.00 84.38 104 SER A CA 1
ATOM 835 C C . SER A 1 104 ? -5.170 11.630 11.183 1.00 84.38 104 SER A C 1
ATOM 837 O O . SER A 1 104 ? -4.465 12.011 10.248 1.00 84.38 104 SER A O 1
ATOM 839 N N . SER A 1 105 ? -4.825 10.594 11.954 1.00 82.19 105 SER A N 1
ATOM 840 C CA . SER A 1 105 ? -3.583 9.834 11.765 1.00 82.19 105 SER A CA 1
ATOM 841 C C . SER A 1 105 ? -3.569 9.087 10.428 1.00 82.19 105 SER A C 1
ATOM 843 O O . SER A 1 105 ? -2.594 9.180 9.680 1.00 82.19 105 SER A O 1
ATOM 845 N N . LEU A 1 106 ? -4.670 8.417 10.069 1.00 85.44 106 LEU A N 1
ATOM 846 C CA . LEU A 1 106 ? -4.822 7.777 8.756 1.00 85.44 106 LEU A CA 1
ATOM 847 C C . LEU A 1 106 ? -4.744 8.783 7.604 1.00 85.44 106 LEU A C 1
ATOM 849 O O . LEU A 1 106 ? -4.184 8.477 6.545 1.00 85.44 106 LEU A O 1
ATOM 853 N N . LYS A 1 107 ? -5.285 9.991 7.792 1.00 87.12 107 LYS A N 1
ATOM 854 C CA . LYS A 1 107 ? -5.250 11.022 6.758 1.00 87.12 107 LYS A CA 1
ATOM 855 C C . LYS A 1 107 ? -3.851 11.593 6.568 1.00 87.12 107 LYS A C 1
ATOM 857 O O . LYS A 1 107 ? -3.413 11.730 5.428 1.00 87.12 107 LYS A O 1
ATOM 862 N N . ALA A 1 108 ? -3.135 11.865 7.657 1.00 84.81 108 ALA A N 1
ATOM 863 C CA . ALA A 1 108 ? -1.737 12.287 7.608 1.00 84.81 108 ALA A CA 1
ATOM 864 C C . ALA A 1 108 ? -0.868 11.241 6.891 1.00 84.81 108 ALA A C 1
ATOM 866 O O . ALA A 1 108 ? -0.121 11.576 5.973 1.00 84.81 108 ALA A O 1
ATOM 867 N N . LEU A 1 109 ? -1.061 9.967 7.236 1.00 83.38 109 LEU A N 1
ATOM 868 C CA . LEU A 1 109 ? -0.406 8.826 6.605 1.00 83.38 109 LEU A CA 1
ATOM 869 C C . LEU A 1 109 ? -0.686 8.753 5.091 1.00 83.38 109 LEU A C 1
ATOM 871 O O . LEU A 1 109 ? 0.240 8.626 4.289 1.00 83.38 109 LEU A O 1
ATOM 875 N N . SER A 1 110 ? -1.953 8.885 4.690 1.00 87.88 110 SER A N 1
ATOM 876 C CA . SER A 1 110 ? -2.371 8.895 3.278 1.00 87.88 110 SER A CA 1
ATOM 877 C C . SER A 1 110 ? -1.705 10.025 2.484 1.00 87.88 110 SER A C 1
ATOM 879 O O . SER A 1 110 ? -1.230 9.809 1.366 1.00 87.88 110 SER A O 1
ATOM 881 N N . ASN A 1 111 ? -1.630 11.223 3.074 1.00 87.25 111 ASN A N 1
ATOM 882 C CA . ASN A 1 111 ? -0.986 12.381 2.456 1.00 87.25 111 ASN A CA 1
ATOM 883 C C . ASN A 1 111 ? 0.522 12.153 2.295 1.00 87.25 111 ASN A C 1
ATOM 885 O O . ASN A 1 111 ? 1.049 12.335 1.203 1.00 87.25 111 ASN A O 1
ATOM 889 N N . GLN A 1 112 ? 1.201 11.671 3.340 1.00 84.19 112 GLN A N 1
ATOM 890 C CA . GLN A 1 112 ? 2.641 11.415 3.290 1.00 84.19 112 GLN A CA 1
ATOM 891 C C . GLN A 1 112 ? 2.998 10.358 2.239 1.00 84.19 112 GLN A C 1
ATOM 893 O O . GLN A 1 112 ? 3.946 10.543 1.476 1.00 84.19 112 GLN A O 1
ATOM 898 N N . ILE A 1 113 ? 2.224 9.272 2.154 1.00 81.69 113 ILE A N 1
ATOM 899 C CA . ILE A 1 113 ? 2.413 8.250 1.117 1.00 81.69 113 ILE A CA 1
ATOM 900 C C . ILE A 1 113 ? 2.190 8.853 -0.269 1.00 81.69 113 ILE A C 1
ATOM 902 O O . ILE A 1 113 ? 3.025 8.652 -1.149 1.00 81.69 113 ILE A O 1
ATOM 906 N N . SER A 1 114 ? 1.114 9.624 -0.455 1.00 85.62 114 SER A N 1
ATOM 907 C CA . SER A 1 114 ? 0.828 10.310 -1.720 1.00 85.62 114 SER A CA 1
ATOM 908 C C . SER A 1 114 ? 1.985 11.214 -2.147 1.00 85.62 114 SER A C 1
ATOM 910 O O . SER A 1 114 ? 2.419 11.139 -3.295 1.00 85.62 114 SER A O 1
ATOM 912 N N . ASP A 1 115 ? 2.541 12.004 -1.230 1.00 84.44 115 ASP A N 1
ATOM 913 C CA . ASP A 1 115 ? 3.652 12.912 -1.521 1.00 84.44 115 ASP A CA 1
ATOM 914 C C . ASP A 1 115 ? 4.917 12.157 -1.951 1.00 84.44 115 ASP A C 1
ATOM 916 O O . ASP A 1 115 ? 5.563 12.538 -2.930 1.00 84.44 115 ASP A O 1
ATOM 920 N N . GLN A 1 116 ? 5.261 11.056 -1.273 1.00 79.06 116 GLN A N 1
ATOM 921 C CA . GLN A 1 116 ? 6.425 10.235 -1.635 1.00 79.06 116 GLN A CA 1
ATOM 922 C C . GLN A 1 116 ? 6.256 9.572 -3.008 1.00 79.06 116 GLN A C 1
ATOM 924 O O . GLN A 1 116 ? 7.174 9.571 -3.827 1.00 79.06 116 GLN A O 1
ATOM 929 N N . ILE A 1 117 ? 5.065 9.043 -3.277 1.00 75.69 117 ILE A N 1
ATOM 930 C CA . ILE A 1 117 ? 4.709 8.315 -4.499 1.00 75.69 117 ILE A CA 1
ATOM 931 C C . ILE A 1 117 ? 4.647 9.255 -5.710 1.00 75.69 117 ILE A C 1
ATOM 933 O O . ILE A 1 117 ? 5.292 9.018 -6.739 1.00 75.69 117 ILE A O 1
ATOM 937 N N . PHE A 1 118 ? 3.903 10.356 -5.598 1.00 77.94 118 PHE A N 1
ATOM 938 C CA . PHE A 1 118 ? 3.672 11.284 -6.707 1.00 77.94 118 PHE A CA 1
ATOM 939 C C . PHE A 1 118 ? 4.815 12.271 -6.934 1.00 77.94 118 PHE A C 1
ATOM 941 O O . PHE A 1 118 ? 4.837 12.944 -7.966 1.00 77.94 118 PHE A O 1
ATOM 948 N N . LYS A 1 119 ? 5.827 12.287 -6.058 1.00 78.88 119 LYS A N 1
ATOM 949 C CA . LYS A 1 119 ? 7.121 12.910 -6.360 1.00 78.88 119 LYS A CA 1
ATOM 950 C C . LYS A 1 119 ? 7.742 12.341 -7.637 1.00 78.88 119 LYS A C 1
ATOM 952 O O . LYS A 1 119 ? 8.333 13.091 -8.412 1.00 78.88 119 LYS A O 1
ATOM 957 N N . TYR A 1 120 ? 7.602 11.036 -7.862 1.00 74.56 120 TYR A N 1
ATOM 958 C CA . TYR A 1 120 ? 8.220 10.349 -8.997 1.00 74.56 120 TYR A CA 1
ATOM 959 C C . TYR A 1 120 ? 7.222 10.060 -10.131 1.00 74.56 120 TYR A C 1
ATOM 961 O O . TYR A 1 120 ? 7.613 10.003 -11.297 1.00 74.56 120 TYR A O 1
ATOM 969 N N . TRP A 1 121 ? 5.925 9.934 -9.831 1.00 74.94 121 TRP A N 1
ATOM 970 C CA . TRP A 1 121 ? 4.887 9.710 -10.841 1.00 74.94 121 TRP A CA 1
ATOM 971 C C . TRP A 1 121 ? 4.337 11.025 -11.421 1.00 74.94 121 TRP A C 1
ATOM 973 O O . TRP A 1 121 ? 3.367 11.600 -10.928 1.00 74.94 121 TRP A O 1
ATOM 983 N N . THR A 1 122 ? 4.923 11.501 -12.522 1.00 74.19 122 THR A N 1
ATOM 984 C CA . THR A 1 122 ? 4.542 12.790 -13.136 1.00 74.19 122 THR A CA 1
ATOM 985 C C . THR A 1 122 ? 3.387 12.703 -14.141 1.00 74.19 122 THR A C 1
ATOM 987 O O . THR A 1 122 ? 2.799 13.735 -14.472 1.00 74.19 122 THR A O 1
ATOM 990 N N . GLN A 1 123 ? 3.028 11.499 -14.607 1.00 71.00 123 GLN A N 1
ATOM 991 C CA . GLN A 1 123 ? 2.046 11.302 -15.686 1.00 71.00 123 GLN A CA 1
ATOM 992 C C . GLN A 1 123 ? 0.608 11.669 -15.294 1.00 71.00 123 GLN A C 1
ATOM 994 O O . GLN A 1 123 ? -0.171 12.101 -16.142 1.00 71.00 123 GLN A O 1
ATOM 999 N N . ASN A 1 124 ? 0.232 11.506 -14.022 1.00 73.69 124 ASN A N 1
ATOM 1000 C CA . ASN A 1 124 ? -1.098 11.880 -13.544 1.00 73.69 124 ASN A CA 1
ATOM 1001 C C . ASN A 1 124 ? -1.032 12.475 -12.134 1.00 73.69 124 ASN A C 1
ATOM 1003 O O . ASN A 1 124 ? -0.994 11.745 -11.150 1.00 73.69 124 ASN A O 1
ATOM 1007 N N . LYS A 1 125 ? -1.065 13.811 -12.063 1.00 79.75 125 LYS A N 1
ATOM 1008 C CA . LYS A 1 125 ? -1.008 14.597 -10.817 1.00 79.75 125 LYS A CA 1
ATOM 1009 C C . LYS A 1 125 ? -2.352 14.703 -10.081 1.00 79.75 125 LYS A C 1
ATOM 1011 O O . LYS A 1 125 ? -2.461 15.447 -9.114 1.00 79.75 125 LYS A O 1
ATOM 1016 N N . HIS A 1 126 ? -3.393 14.031 -10.576 1.00 84.62 126 HIS A N 1
ATOM 1017 C CA . HIS A 1 126 ? -4.740 14.055 -9.993 1.00 84.62 126 HIS A CA 1
ATOM 1018 C C . HIS A 1 126 ? -5.070 12.788 -9.205 1.00 84.62 126 HIS A C 1
ATOM 1020 O O . HIS A 1 126 ? -6.238 12.557 -8.893 1.00 84.62 126 HIS A O 1
ATOM 1026 N N . LEU A 1 127 ? -4.076 11.942 -8.959 1.00 86.56 127 LEU A N 1
ATOM 1027 C CA . LEU A 1 127 ? -4.225 10.741 -8.161 1.00 86.56 127 LEU A CA 1
ATOM 1028 C C . LEU A 1 127 ? -3.705 11.027 -6.758 1.00 86.56 127 LEU A C 1
ATOM 1030 O O . LEU A 1 127 ? -2.677 11.680 -6.616 1.00 86.56 127 LEU A O 1
ATOM 1034 N N . ASP A 1 128 ? -4.412 10.518 -5.759 1.00 87.06 128 ASP A N 1
ATOM 1035 C CA . ASP A 1 128 ? -3.968 10.493 -4.372 1.00 87.06 128 ASP A CA 1
ATOM 1036 C C . ASP A 1 128 ? -4.147 9.070 -3.836 1.00 87.06 128 ASP A C 1
ATOM 1038 O O . ASP A 1 128 ? -5.088 8.362 -4.217 1.00 87.06 128 ASP A O 1
ATOM 1042 N N . VAL A 1 129 ? -3.242 8.649 -2.960 1.00 87.19 129 VAL A N 1
ATOM 1043 C CA . VAL A 1 129 ? -3.398 7.414 -2.196 1.00 87.19 129 VAL A CA 1
ATOM 1044 C C . VAL A 1 129 ? -4.265 7.721 -0.986 1.00 87.19 129 VAL A C 1
ATOM 1046 O O . VAL A 1 129 ? -3.979 8.634 -0.215 1.00 87.19 129 VAL A O 1
ATOM 1049 N N . GLU A 1 130 ? -5.330 6.949 -0.815 1.00 88.69 130 GLU A N 1
ATOM 1050 C CA . GLU A 1 130 ? -6.217 7.031 0.334 1.00 88.69 130 GLU A CA 1
ATOM 1051 C C . GLU A 1 130 ? -6.210 5.704 1.077 1.00 88.69 130 GLU A C 1
ATOM 1053 O O . GLU A 1 130 ? -6.504 4.649 0.514 1.00 88.69 130 GLU A O 1
ATOM 1058 N N . LEU A 1 131 ? -5.868 5.761 2.356 1.00 87.31 131 LEU A N 1
ATOM 1059 C CA . LEU A 1 131 ? -5.934 4.612 3.233 1.00 87.31 131 LEU A CA 1
ATOM 1060 C C . LEU A 1 131 ? -7.252 4.634 3.981 1.00 87.31 131 LEU A C 1
ATOM 1062 O O . LEU A 1 131 ? -7.611 5.633 4.606 1.00 87.31 131 LEU A O 1
ATOM 1066 N N . LYS A 1 132 ? -7.958 3.512 3.918 1.00 88.06 132 LYS A N 1
ATOM 1067 C CA . LYS A 1 132 ? -9.219 3.308 4.615 1.00 88.06 132 LYS A CA 1
ATOM 1068 C C . LYS A 1 132 ? -9.093 2.160 5.589 1.00 88.06 132 LYS A C 1
ATOM 1070 O O . LYS A 1 132 ? -8.319 1.223 5.391 1.00 88.06 132 LYS A O 1
ATOM 1075 N N . PHE A 1 133 ? -9.883 2.257 6.639 1.00 86.69 133 PHE A N 1
ATOM 1076 C CA . PHE A 1 133 ? -9.990 1.234 7.651 1.00 86.69 133 PHE A CA 1
ATOM 1077 C C . PHE A 1 133 ? -11.461 0.925 7.837 1.00 86.69 133 PHE A C 1
ATOM 1079 O O . PHE A 1 133 ? -12.198 1.688 8.461 1.00 86.69 133 PHE A O 1
ATOM 1086 N N . ASP A 1 134 ? -11.879 -0.181 7.241 1.00 87.56 134 ASP A N 1
ATOM 1087 C CA . ASP A 1 134 ? -13.283 -0.530 7.116 1.00 87.56 134 ASP A CA 1
ATOM 1088 C C . ASP A 1 134 ? -13.572 -1.838 7.847 1.00 87.56 134 ASP A C 1
ATOM 1090 O O . ASP A 1 134 ? -12.721 -2.721 7.965 1.00 87.56 134 ASP A O 1
ATOM 1094 N N . SER A 1 135 ? -14.807 -1.984 8.319 1.00 88.38 135 SER A N 1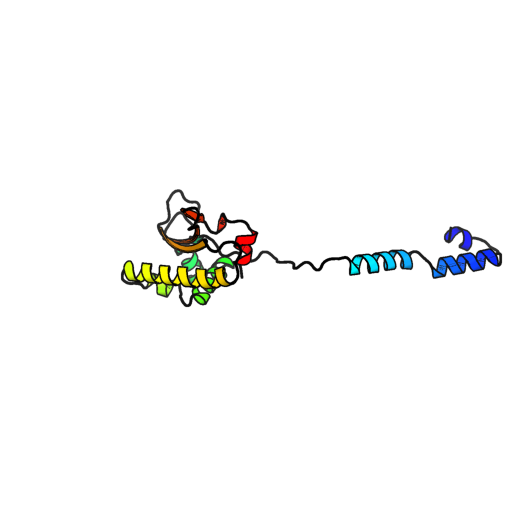
ATOM 1095 C CA . SER A 1 135 ? -15.299 -3.287 8.760 1.00 88.38 135 SER A CA 1
ATOM 1096 C C . SER A 1 135 ? -15.456 -4.216 7.556 1.00 88.38 135 SER A C 1
ATOM 1098 O O . SER A 1 135 ? -15.921 -3.810 6.486 1.00 88.38 135 SER A O 1
ATOM 1100 N N . ALA A 1 136 ? -15.068 -5.474 7.740 1.00 90.25 136 ALA A N 1
ATOM 1101 C CA . ALA A 1 136 ? -15.267 -6.519 6.751 1.00 90.25 136 ALA A CA 1
ATOM 1102 C C . ALA A 1 136 ? -16.753 -6.733 6.431 1.00 90.25 136 ALA A C 1
ATOM 1104 O O . ALA A 1 136 ? -17.626 -6.540 7.286 1.00 90.25 136 ALA A O 1
ATOM 1105 N N . LYS A 1 137 ? -17.047 -7.168 5.202 1.00 91.75 137 LYS A N 1
ATOM 1106 C CA . LYS A 1 137 ? -18.399 -7.570 4.800 1.00 91.75 137 LYS A CA 1
ATOM 1107 C C . LYS A 1 137 ? -18.507 -9.098 4.795 1.00 91.75 137 LYS A C 1
ATOM 1109 O O . LYS A 1 137 ? -17.628 -9.737 4.235 1.00 91.75 137 LYS A O 1
ATOM 1114 N N . PRO A 1 138 ? -19.571 -9.700 5.364 1.00 89.75 138 PRO A N 1
ATOM 1115 C CA . PRO A 1 138 ? -19.687 -11.161 5.458 1.00 89.75 138 PRO A CA 1
ATOM 1116 C C . PRO A 1 138 ? -19.651 -11.903 4.114 1.00 89.75 138 PRO A C 1
ATOM 1118 O O . PRO A 1 138 ? -19.271 -13.068 4.074 1.00 89.75 138 PRO A O 1
ATOM 1121 N N . GLU A 1 139 ? -20.059 -11.231 3.036 1.00 94.00 139 GLU A N 1
ATOM 1122 C CA . GLU A 1 139 ? -20.089 -11.773 1.671 1.00 94.00 139 GLU A CA 1
ATOM 1123 C C . GLU A 1 139 ? -18.765 -11.594 0.909 1.00 94.00 139 GLU A C 1
ATOM 1125 O O . GLU A 1 139 ? -18.627 -12.123 -0.194 1.00 94.00 139 GLU A O 1
ATOM 1130 N N . ASP A 1 140 ? -17.788 -10.871 1.473 1.00 90.06 140 ASP A N 1
ATOM 1131 C CA . ASP A 1 140 ? -16.456 -10.777 0.875 1.00 90.06 140 ASP A CA 1
ATOM 1132 C C . ASP A 1 140 ? -15.767 -12.158 0.903 1.00 90.06 140 ASP A C 1
ATOM 1134 O O . ASP A 1 140 ? -16.127 -13.066 1.657 1.00 90.06 140 ASP A O 1
ATOM 1138 N N . LEU A 1 141 ? -14.741 -12.342 0.072 1.00 90.00 141 LEU A N 1
ATOM 1139 C CA . LEU A 1 141 ? -13.935 -13.563 0.105 1.00 90.00 141 LEU A CA 1
ATOM 1140 C C . LEU A 1 141 ? -13.021 -13.578 1.345 1.00 90.00 141 LEU A C 1
ATOM 1142 O O . LEU A 1 141 ? -12.442 -12.540 1.684 1.00 90.00 141 LEU A O 1
ATOM 1146 N N . PRO A 1 142 ? -12.814 -14.738 2.000 1.00 88.75 142 PRO A N 1
ATOM 1147 C CA . PRO A 1 142 ? -11.776 -14.877 3.019 1.00 88.75 142 PRO A CA 1
ATOM 1148 C C . PRO A 1 142 ? -10.394 -14.453 2.484 1.00 88.75 142 PRO A C 1
ATOM 1150 O O . PRO A 1 142 ? -10.081 -14.758 1.331 1.00 88.75 142 PRO A O 1
ATOM 1153 N N . PRO A 1 143 ? -9.547 -13.777 3.286 1.00 89.50 143 PRO A N 1
ATOM 1154 C CA . PRO A 1 143 ? -9.720 -13.430 4.703 1.00 89.50 143 PRO A CA 1
ATOM 1155 C C . PRO A 1 143 ? -10.408 -12.073 4.955 1.00 89.50 143 PRO A C 1
ATOM 1157 O O . PRO A 1 143 ? -10.370 -11.551 6.068 1.00 89.50 143 PRO A O 1
ATOM 1160 N N . PHE A 1 144 ? -11.017 -11.460 3.938 1.00 90.31 144 PHE A N 1
ATOM 1161 C CA . PHE A 1 144 ? -11.580 -10.105 4.017 1.00 90.31 144 PHE A CA 1
ATOM 1162 C C . PHE A 1 144 ? -13.032 -10.055 4.506 1.00 90.31 144 PHE A C 1
ATOM 1164 O O . PHE A 1 144 ? -13.652 -8.994 4.501 1.00 90.31 144 PHE A O 1
ATOM 1171 N N . ASN A 1 145 ? -13.567 -11.195 4.942 1.00 90.69 145 ASN A N 1
ATOM 1172 C CA . ASN A 1 145 ? -14.964 -11.384 5.317 1.00 90.69 145 ASN A CA 1
ATOM 1173 C C . ASN A 1 145 ? -15.241 -11.258 6.822 1.00 90.69 145 ASN A C 1
ATOM 1175 O O . ASN A 1 145 ? -16.380 -11.413 7.262 1.00 90.69 145 ASN A O 1
ATOM 1179 N N . SER A 1 146 ? -14.213 -10.976 7.628 1.00 89.25 146 SER A N 1
ATOM 1180 C CA . SER A 1 146 ? -14.350 -10.756 9.070 1.00 89.25 146 SER A CA 1
ATOM 1181 C C . SER A 1 146 ? -13.363 -9.713 9.609 1.00 89.25 146 SER A C 1
ATOM 1183 O O . SER A 1 146 ? -12.328 -9.443 9.003 1.00 89.25 146 SER A O 1
ATOM 1185 N N . GLY A 1 147 ? -13.688 -9.116 10.760 1.00 87.25 147 GLY A N 1
ATOM 1186 C CA . GLY A 1 147 ? -12.818 -8.152 11.436 1.00 87.25 147 GLY A CA 1
ATOM 1187 C C . GLY A 1 147 ? -12.709 -6.800 10.732 1.00 87.25 147 GLY A C 1
ATOM 1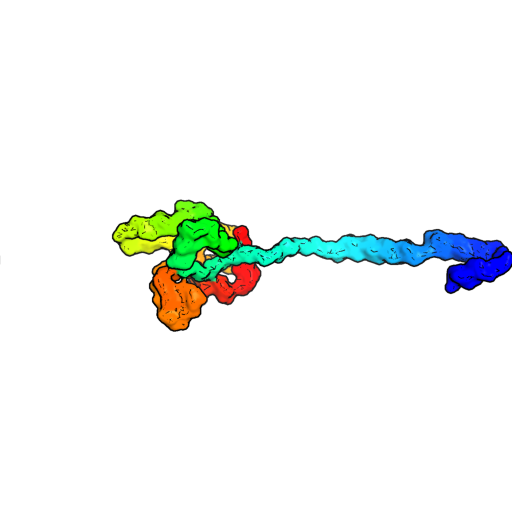188 O O . GLY A 1 147 ? -13.684 -6.284 10.181 1.00 87.25 147 GLY A O 1
ATOM 1189 N N . TYR A 1 148 ? -11.510 -6.222 10.794 1.00 87.06 148 TYR A N 1
ATOM 1190 C CA . TYR A 1 148 ? -11.184 -4.940 10.181 1.00 87.06 148 TYR A CA 1
ATOM 1191 C C . TYR A 1 148 ? -10.193 -5.116 9.042 1.00 87.06 148 TYR A C 1
ATOM 1193 O O . TYR A 1 148 ? -9.191 -5.829 9.165 1.00 87.06 148 TYR A O 1
ATOM 1201 N N . ILE A 1 149 ? -10.481 -4.430 7.943 1.00 89.88 149 ILE A N 1
ATOM 1202 C CA . ILE A 1 149 ? -9.704 -4.477 6.718 1.00 89.88 149 ILE A CA 1
ATOM 1203 C C . ILE A 1 149 ? -9.071 -3.113 6.507 1.00 89.88 149 ILE A C 1
ATOM 1205 O O . ILE A 1 149 ? -9.755 -2.094 6.385 1.00 89.88 149 ILE A O 1
ATOM 1209 N N . PHE A 1 150 ? -7.751 -3.113 6.428 1.00 89.06 150 PHE A N 1
ATOM 1210 C CA . PHE A 1 150 ? -7.006 -1.979 5.928 1.00 89.06 150 PHE A CA 1
ATOM 1211 C C . PHE A 1 150 ? -7.039 -2.011 4.400 1.00 89.06 150 PHE A C 1
ATOM 1213 O O . PHE A 1 150 ? -6.718 -3.034 3.791 1.00 89.06 150 PHE A O 1
ATOM 1220 N N . ARG A 1 151 ? -7.439 -0.909 3.769 1.00 90.19 151 ARG A N 1
ATOM 1221 C CA . ARG A 1 151 ? -7.591 -0.809 2.316 1.00 90.19 151 ARG A CA 1
ATOM 1222 C C . ARG A 1 151 ? -6.769 0.351 1.784 1.00 90.19 151 ARG A C 1
ATOM 1224 O O . ARG A 1 151 ? -6.982 1.498 2.168 1.00 90.19 151 ARG A O 1
ATOM 1231 N N . THR A 1 152 ? -5.879 0.061 0.848 1.00 87.94 152 THR A N 1
ATOM 1232 C CA . THR A 1 152 ? -5.189 1.071 0.052 1.00 87.94 152 THR A CA 1
ATOM 1233 C C . THR A 1 152 ? -6.007 1.336 -1.203 1.00 87.94 152 THR A C 1
ATOM 1235 O O . THR A 1 152 ? -6.276 0.440 -2.009 1.00 87.94 152 THR A O 1
ATOM 1238 N N . ARG A 1 153 ? -6.432 2.584 -1.368 1.00 89.88 153 ARG A N 1
ATOM 1239 C CA . ARG A 1 153 ? -7.280 3.026 -2.471 1.00 89.88 153 ARG A CA 1
ATOM 1240 C C . ARG A 1 153 ? -6.623 4.159 -3.235 1.00 89.88 153 ARG A C 1
ATOM 1242 O O . ARG A 1 153 ? -5.797 4.895 -2.701 1.00 89.88 153 ARG A O 1
ATOM 1249 N N . ILE A 1 154 ? -6.993 4.287 -4.501 1.00 88.56 154 ILE A N 1
ATOM 1250 C CA . ILE A 1 154 ? -6.563 5.389 -5.355 1.00 88.56 154 ILE A CA 1
ATOM 1251 C C . ILE A 1 154 ? -7.766 6.278 -5.622 1.00 88.56 154 ILE A C 1
ATOM 1253 O O . ILE A 1 154 ? -8.698 5.884 -6.331 1.00 88.56 154 ILE A O 1
ATOM 1257 N N . ASN A 1 155 ? -7.702 7.492 -5.084 1.00 90.00 155 ASN A N 1
ATOM 1258 C CA . ASN A 1 155 ? -8.660 8.543 -5.363 1.00 90.00 155 ASN A CA 1
ATOM 1259 C C . ASN A 1 155 ? -8.210 9.324 -6.600 1.00 90.00 155 ASN A C 1
ATOM 1261 O O . ASN A 1 155 ? -7.112 9.876 -6.645 1.00 90.00 155 ASN A O 1
ATOM 1265 N N . ASN A 1 156 ? -9.067 9.392 -7.612 1.00 88.44 156 ASN A N 1
ATOM 1266 C CA . ASN A 1 156 ? -8.836 10.202 -8.798 1.00 88.44 156 ASN A CA 1
ATOM 1267 C C . ASN A 1 156 ? -9.660 11.486 -8.719 1.00 88.44 156 ASN A C 1
ATOM 1269 O O . ASN A 1 156 ? -10.851 11.486 -9.032 1.00 88.44 156 ASN A O 1
ATOM 1273 N N . ARG A 1 157 ? -9.011 12.604 -8.385 1.00 87.00 157 ARG A N 1
ATOM 1274 C CA . ARG A 1 157 ? -9.658 13.919 -8.264 1.00 87.00 157 ARG A CA 1
ATOM 1275 C C . ARG A 1 157 ? -10.264 14.420 -9.572 1.00 87.00 157 ARG A C 1
ATOM 1277 O O . ARG A 1 157 ? -11.293 15.087 -9.544 1.00 87.00 157 ARG A O 1
ATOM 1284 N N . ARG A 1 158 ? -9.663 14.091 -10.722 1.00 87.12 158 ARG A N 1
ATOM 1285 C CA . ARG A 1 158 ? -10.149 14.544 -12.038 1.00 87.12 158 ARG A CA 1
ATOM 1286 C C . ARG A 1 158 ? -11.466 13.873 -12.416 1.00 87.12 158 ARG A C 1
ATOM 1288 O O . ARG A 1 158 ? -12.365 14.535 -12.923 1.00 87.12 158 ARG A O 1
ATOM 1295 N N . HIS A 1 159 ? -11.567 12.567 -12.189 1.00 87.81 159 HIS A N 1
ATOM 1296 C CA . HIS A 1 159 ? -12.744 11.778 -12.563 1.00 87.81 159 HIS A CA 1
ATOM 1297 C C . HIS A 1 159 ? -13.690 11.494 -11.393 1.00 87.81 159 HIS A C 1
ATOM 1299 O O . HIS A 1 159 ? -14.750 10.921 -11.617 1.00 87.81 159 HIS A O 1
ATOM 1305 N N . ARG A 1 160 ? -13.340 11.932 -10.174 1.00 87.06 160 ARG A N 1
ATOM 1306 C CA . ARG A 1 160 ? -14.088 11.687 -8.929 1.00 87.06 160 ARG A CA 1
ATOM 1307 C C . ARG A 1 160 ? -14.390 10.199 -8.736 1.00 87.06 160 ARG A C 1
ATOM 1309 O O . ARG A 1 160 ? -15.523 9.818 -8.463 1.00 87.06 160 ARG A O 1
ATOM 1316 N N . ALA A 1 161 ? -13.367 9.375 -8.942 1.00 87.44 161 ALA A N 1
ATOM 1317 C CA . ALA A 1 161 ? -13.465 7.924 -8.874 1.00 87.44 161 ALA A CA 1
ATOM 1318 C C . ALA A 1 161 ? -12.598 7.382 -7.737 1.00 87.44 161 ALA A C 1
ATOM 1320 O O . ALA A 1 161 ? -11.463 7.829 -7.563 1.00 87.44 161 ALA A O 1
ATOM 1321 N N . ASP A 1 162 ? -13.130 6.396 -7.020 1.00 88.06 162 ASP A N 1
ATOM 1322 C CA . ASP A 1 162 ? -12.438 5.643 -5.979 1.00 88.06 162 ASP A CA 1
ATOM 1323 C C . ASP A 1 162 ? -12.258 4.196 -6.452 1.00 88.06 162 ASP A C 1
ATOM 1325 O O . ASP A 1 162 ? -13.230 3.488 -6.711 1.00 88.06 162 ASP A O 1
ATOM 1329 N N . THR A 1 163 ? -11.009 3.759 -6.580 1.00 86.62 163 THR A N 1
ATOM 1330 C CA . THR A 1 163 ? -10.655 2.428 -7.099 1.00 86.62 163 THR A CA 1
ATOM 1331 C C . THR A 1 163 ? -9.732 1.709 -6.135 1.00 86.62 163 THR A C 1
ATOM 1333 O O . THR A 1 163 ? -8.943 2.353 -5.436 1.00 86.62 163 THR A O 1
ATOM 1336 N N . SER A 1 164 ? -9.823 0.378 -6.080 1.00 85.38 164 SER A N 1
ATOM 1337 C CA . SER A 1 164 ? -8.851 -0.386 -5.302 1.00 85.38 164 SER A CA 1
ATOM 1338 C C . SER A 1 164 ? -7.470 -0.242 -5.937 1.00 85.38 164 SER A C 1
ATOM 1340 O O . SER A 1 164 ? -7.337 -0.159 -7.160 1.00 85.38 164 SER A O 1
ATOM 1342 N N . PHE A 1 165 ? -6.429 -0.211 -5.107 1.00 82.75 165 PHE A N 1
ATOM 1343 C CA . PHE A 1 165 ? -5.056 -0.179 -5.595 1.00 82.75 165 PHE A CA 1
ATOM 1344 C C . PHE A 1 165 ? -4.731 -1.387 -6.494 1.00 82.75 165 PHE A C 1
ATOM 1346 O O . PHE A 1 165 ? -4.088 -1.216 -7.531 1.00 82.75 165 PHE A O 1
ATOM 1353 N N . ASP A 1 166 ? -5.268 -2.567 -6.164 1.00 76.69 166 ASP A N 1
ATOM 1354 C CA . ASP A 1 166 ? -5.053 -3.817 -6.908 1.00 76.69 166 ASP A CA 1
ATOM 1355 C C . ASP A 1 166 ? -5.711 -3.820 -8.304 1.00 76.69 166 ASP A C 1
ATOM 1357 O O . ASP A 1 166 ? -5.285 -4.557 -9.192 1.00 76.69 166 ASP A O 1
ATOM 1361 N N . GLU A 1 167 ? -6.729 -2.982 -8.530 1.00 74.25 167 GLU A N 1
ATOM 1362 C CA . GLU A 1 167 ? -7.468 -2.886 -9.803 1.00 74.25 167 GLU A CA 1
ATOM 1363 C C . GLU A 1 167 ? -6.775 -1.976 -10.833 1.00 74.25 167 GLU A C 1
ATOM 1365 O O . GLU A 1 167 ? -7.230 -1.830 -11.971 1.00 74.25 167 GLU A O 1
ATOM 1370 N N . ARG A 1 168 ? -5.673 -1.319 -10.453 1.00 75.38 168 ARG A N 1
ATOM 1371 C CA . ARG A 1 168 ? -4.896 -0.465 -11.358 1.00 75.38 168 ARG A CA 1
ATOM 1372 C C . ARG A 1 168 ? -3.952 -1.311 -12.214 1.00 75.38 168 ARG A C 1
ATOM 1374 O O . ARG A 1 168 ? -3.583 -2.429 -11.872 1.00 75.38 168 ARG A O 1
ATOM 1381 N N . SER A 1 169 ? -3.530 -0.756 -13.354 1.00 66.75 169 SER A N 1
ATOM 1382 C CA . SER A 1 169 ? -2.620 -1.443 -14.284 1.00 66.75 169 SER A CA 1
ATOM 1383 C C . SER A 1 169 ? -1.377 -1.970 -13.566 1.00 66.75 169 SER A C 1
ATOM 1385 O O . SER A 1 169 ? -0.819 -1.261 -12.726 1.00 66.75 169 SER A O 1
ATOM 1387 N N . SER A 1 170 ? -0.881 -3.145 -13.958 1.00 65.25 170 SER A N 1
ATOM 1388 C CA . SER A 1 170 ? 0.284 -3.757 -13.308 1.00 65.25 170 SER A CA 1
ATOM 1389 C C . SER A 1 170 ? 1.515 -2.850 -13.295 1.00 65.25 170 SER A C 1
ATOM 1391 O O . SER A 1 170 ? 2.232 -2.870 -12.309 1.00 65.25 170 SER A O 1
ATOM 1393 N N . GLY A 1 171 ? 1.714 -1.999 -14.313 1.00 67.44 171 GLY A N 1
ATOM 1394 C CA . GLY A 1 171 ? 2.797 -1.004 -14.332 1.00 67.44 171 GLY A CA 1
ATOM 1395 C C . GLY A 1 171 ? 2.657 0.105 -13.279 1.00 67.44 171 GLY A C 1
ATOM 1396 O O . GLY A 1 171 ? 3.657 0.556 -12.732 1.00 67.44 171 GLY A O 1
ATOM 1397 N N . PHE A 1 172 ? 1.424 0.503 -12.946 1.00 73.25 172 PHE A N 1
ATOM 1398 C CA . PHE A 1 172 ? 1.147 1.431 -11.843 1.00 73.25 172 PHE A CA 1
ATOM 1399 C C . PHE A 1 172 ? 1.472 0.755 -10.511 1.00 73.25 172 PHE A C 1
ATOM 1401 O O . PHE A 1 172 ? 2.290 1.260 -9.760 1.00 73.25 172 PHE A O 1
ATOM 1408 N N . VAL A 1 173 ? 0.907 -0.430 -10.260 1.00 69.62 173 VAL A N 1
ATOM 1409 C CA . VAL A 1 173 ? 1.163 -1.200 -9.030 1.00 69.62 173 VAL A CA 1
ATOM 1410 C C . VAL A 1 173 ? 2.658 -1.486 -8.850 1.00 69.62 173 VAL A C 1
ATOM 1412 O O . VAL A 1 173 ? 3.185 -1.347 -7.750 1.00 69.62 173 VAL A O 1
ATOM 1415 N N . TRP A 1 174 ? 3.357 -1.825 -9.935 1.00 66.94 174 TRP A N 1
ATOM 1416 C CA . TRP A 1 174 ? 4.797 -2.082 -9.939 1.00 66.94 174 TRP A CA 1
ATOM 1417 C C . TRP A 1 174 ? 5.635 -0.886 -9.539 1.00 66.94 174 TRP A C 1
ATOM 1419 O O . TRP A 1 174 ? 6.540 -1.033 -8.731 1.00 66.94 174 TRP A O 1
ATOM 1429 N N . PHE A 1 175 ? 5.329 0.295 -10.067 1.00 68.56 175 PHE A N 1
ATOM 1430 C CA . PHE A 1 175 ? 6.065 1.504 -9.716 1.00 68.56 175 PHE A CA 1
ATOM 1431 C C . PHE A 1 175 ? 6.021 1.798 -8.204 1.00 68.56 175 PHE A C 1
ATOM 1433 O O . PHE A 1 175 ? 6.929 2.417 -7.658 1.00 68.56 175 PHE A O 1
ATOM 1440 N N . PHE A 1 176 ? 4.977 1.328 -7.522 1.00 64.31 176 PHE A N 1
ATOM 1441 C CA . PHE A 1 176 ? 4.758 1.516 -6.088 1.00 64.31 176 PHE A CA 1
ATOM 1442 C C . PHE A 1 176 ? 5.033 0.258 -5.254 1.00 64.31 176 PHE A C 1
ATOM 1444 O O . PHE A 1 176 ? 4.720 0.237 -4.067 1.00 64.31 176 PHE A O 1
ATOM 1451 N N . SER A 1 177 ? 5.593 -0.784 -5.868 1.00 62.75 177 SER A N 1
ATOM 1452 C CA . SER A 1 177 ? 6.068 -1.985 -5.184 1.00 62.75 177 SER A CA 1
ATOM 1453 C C . SER A 1 177 ? 7.591 -1.880 -5.073 1.00 62.75 177 SER A C 1
ATOM 1455 O O . SER A 1 177 ? 8.272 -1.877 -6.096 1.00 62.75 177 SER A O 1
ATOM 1457 N N . PHE A 1 178 ? 8.115 -1.732 -3.857 1.00 57.84 178 PHE A N 1
ATOM 1458 C CA . PHE A 1 178 ? 9.539 -1.522 -3.570 1.00 57.84 178 PHE A CA 1
ATOM 1459 C C . PHE A 1 178 ? 10.071 -2.552 -2.576 1.00 57.84 178 PHE A C 1
ATOM 1461 O O . PHE A 1 178 ? 9.313 -2.931 -1.652 1.00 57.84 178 PHE A O 1
#

Secondary structure (DSSP, 8-state):
-HHHHHT-SS--HHHHHHHHHHHHT-THHHHHHHHHHHHHH-----------PPPSEEEHHHHHHHHHTT---HHHHHHHHHHHHTT--HHHHHT-SSHHHHHHHHHHHHHHHHHHHHTT--S-TTEEEEEEEEEPPTTSPTTTTSSEEEEEEEEETTTTEEEEGGGS-HHHHHHT--

Foldseek 3Di:
DLVVLVPDPDDDPVSVVVNVVCVVVPPVNVVVVVVVVVVVVDDDDDDDDPQLFQDQKDAVVVLVVCVVVVNQDSNSVQPQVLQVQLVHGPCRLVVDPDPVVNVVVQVSSQQSSQCVLVVPVPPAPQKTKHWDKDAADCPDDPPRNGDIMIGIWIQGNVVRDIGGLVPDDPVSRVSSRD